Protein AF-A0A7Y2U2K4-F1 (afdb_monomer_lite)

pLDDT: mean 75.45, std 16.18, range [43.38, 94.19]

Structure (mmCIF, N/CA/C/O backbone):
data_AF-A0A7Y2U2K4-F1
#
_entry.id   AF-A0A7Y2U2K4-F1
#
loop_
_atom_site.group_PDB
_atom_site.id
_atom_site.type_symbol
_atom_site.label_atom_id
_atom_site.label_alt_id
_atom_site.label_comp_id
_atom_site.label_asym_id
_atom_site.label_entity_id
_atom_site.label_seq_id
_atom_site.pdbx_PDB_ins_code
_atom_site.Cartn_x
_atom_site.Cartn_y
_atom_site.Cartn_z
_atom_site.occupancy
_atom_site.B_iso_or_equiv
_atom_site.auth_seq_id
_atom_site.auth_comp_id
_atom_site.auth_asym_id
_atom_site.auth_atom_id
_atom_site.pdbx_PDB_model_num
ATOM 1 N N . MET A 1 1 ? -27.150 13.377 63.539 1.00 49.19 1 MET A N 1
ATOM 2 C CA . MET A 1 1 ? -26.013 12.653 62.910 1.00 49.19 1 MET A CA 1
ATOM 3 C C . MET A 1 1 ? -26.424 11.779 61.719 1.00 49.19 1 MET A C 1
ATOM 5 O O . MET A 1 1 ? -25.600 11.580 60.840 1.00 49.19 1 MET A O 1
ATOM 9 N N . VAL A 1 2 ? -27.678 11.311 61.638 1.00 50.34 2 VAL A N 1
ATOM 10 C CA . VAL A 1 2 ? -28.192 10.480 60.526 1.00 50.34 2 VAL A CA 1
ATOM 11 C C . VAL A 1 2 ? -28.303 11.256 59.199 1.00 50.34 2 VAL A C 1
ATOM 13 O O . VAL A 1 2 ? -27.830 10.782 58.175 1.00 50.34 2 VAL A O 1
ATOM 16 N N . PHE A 1 3 ? -28.779 12.507 59.226 1.00 46.19 3 PHE A N 1
ATOM 17 C CA . PHE A 1 3 ? -28.903 13.366 58.032 1.00 46.19 3 PHE A CA 1
ATOM 18 C C . PHE A 1 3 ? -27.571 13.707 57.340 1.00 46.19 3 PHE A C 1
ATOM 20 O O . PHE A 1 3 ? -27.518 13.833 56.122 1.00 46.19 3 PHE A O 1
ATOM 27 N N . LYS A 1 4 ? -26.470 13.793 58.100 1.00 43.38 4 LYS A N 1
ATOM 28 C CA . LYS A 1 4 ? -25.126 14.059 57.557 1.00 43.38 4 LYS A CA 1
ATOM 29 C C . LYS A 1 4 ? -24.557 12.848 56.802 1.00 43.38 4 LYS A C 1
ATOM 31 O O . LYS A 1 4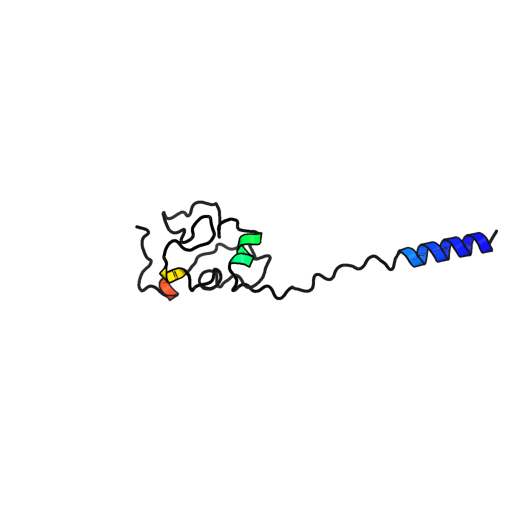 ? -23.800 13.031 55.861 1.00 43.38 4 LYS A O 1
ATOM 36 N N . LYS A 1 5 ? -24.950 11.624 57.187 1.00 44.25 5 LYS A N 1
ATOM 37 C CA . LYS A 1 5 ? -24.565 10.379 56.497 1.00 44.25 5 LYS A CA 1
ATOM 38 C C . LYS A 1 5 ? -25.339 10.189 55.186 1.00 44.25 5 LYS A C 1
ATOM 40 O O . LYS A 1 5 ? -24.751 9.749 54.209 1.00 44.25 5 LYS A O 1
ATOM 45 N N . LEU A 1 6 ? -26.612 10.596 55.140 1.00 47.25 6 LEU A N 1
ATOM 46 C CA . LEU A 1 6 ? -27.435 10.568 53.919 1.00 47.25 6 LEU A CA 1
ATOM 47 C C . LEU A 1 6 ? -26.917 11.517 52.826 1.00 47.25 6 LEU A C 1
ATOM 49 O O . LEU A 1 6 ? -26.902 11.144 51.658 1.00 47.25 6 LEU A O 1
ATOM 53 N N . ALA A 1 7 ? -26.424 12.703 53.198 1.00 48.53 7 ALA A N 1
ATOM 54 C CA . ALA A 1 7 ? -25.859 13.658 52.240 1.00 48.53 7 ALA A CA 1
ATOM 55 C C . ALA A 1 7 ? -24.533 13.179 51.614 1.00 48.53 7 ALA A C 1
ATOM 57 O O . ALA A 1 7 ? -24.286 13.424 50.437 1.00 48.53 7 ALA A O 1
ATOM 58 N N . VAL A 1 8 ? -23.698 12.457 52.372 1.00 50.69 8 VAL A N 1
ATOM 59 C CA . VAL A 1 8 ? -22.431 11.899 51.860 1.00 50.69 8 VAL A CA 1
ATOM 60 C C . VAL A 1 8 ? -22.678 10.701 50.936 1.00 50.69 8 VAL A C 1
ATOM 62 O O . VAL A 1 8 ? -21.980 10.564 49.939 1.00 50.69 8 VAL A O 1
ATOM 65 N N . ILE A 1 9 ? -23.703 9.884 51.208 1.00 52.28 9 ILE A N 1
ATOM 66 C CA . ILE A 1 9 ? -24.083 8.748 50.346 1.00 52.28 9 ILE A CA 1
ATOM 67 C C . ILE A 1 9 ? -24.700 9.230 49.020 1.00 52.28 9 ILE A C 1
ATOM 69 O O . ILE A 1 9 ? -24.452 8.641 47.971 1.00 52.28 9 ILE A O 1
ATOM 73 N N . ALA A 1 10 ? -25.461 10.329 49.035 1.00 50.22 10 ALA A N 1
ATOM 74 C CA . ALA A 1 10 ? -25.996 10.929 47.810 1.00 50.22 10 ALA A CA 1
ATOM 75 C C . ALA A 1 10 ? -24.896 11.559 46.932 1.00 50.22 10 ALA A C 1
ATOM 77 O O . ALA A 1 10 ? -24.975 11.499 45.707 1.00 50.22 10 ALA A O 1
ATOM 78 N N . ALA A 1 11 ? -23.845 12.114 47.546 1.00 49.19 11 ALA A N 1
ATOM 79 C CA . ALA A 1 11 ? -22.724 12.716 46.826 1.00 49.19 11 ALA A CA 1
ATOM 80 C C . ALA A 1 11 ? -21.788 11.679 46.175 1.00 49.19 11 ALA A C 1
ATOM 82 O O . ALA A 1 11 ? -21.197 11.967 45.138 1.00 49.19 11 ALA A O 1
ATOM 83 N N . THR A 1 12 ? -21.674 10.464 46.726 1.00 49.56 12 THR A N 1
ATOM 84 C CA . THR A 1 12 ? -20.870 9.391 46.115 1.00 49.56 12 THR A CA 1
ATOM 85 C C . THR A 1 12 ? -21.586 8.680 44.966 1.00 49.56 12 THR A C 1
ATOM 87 O O . THR A 1 12 ? -20.925 8.242 44.030 1.00 49.56 12 THR A O 1
ATOM 90 N N . LEU A 1 13 ? -22.922 8.618 44.967 1.00 49.91 13 LEU A N 1
ATOM 91 C CA . LEU A 1 13 ? -23.699 8.031 43.863 1.00 49.91 13 LEU A CA 1
ATOM 92 C C . LEU A 1 13 ? -23.730 8.911 42.600 1.00 49.91 13 LEU A C 1
ATOM 94 O O . LEU A 1 13 ? -23.846 8.382 41.499 1.00 49.91 13 LEU A O 1
ATOM 98 N N . ALA A 1 14 ? -23.568 10.230 42.732 1.00 47.72 14 ALA A N 1
ATOM 99 C CA . ALA A 1 14 ? -23.522 11.149 41.590 1.00 47.72 14 ALA A CA 1
ATOM 100 C C . ALA A 1 14 ? -22.167 11.155 40.848 1.00 47.72 14 ALA A C 1
ATOM 102 O O . ALA A 1 14 ? -22.096 11.613 39.712 1.00 47.72 14 ALA A O 1
ATOM 103 N N . ALA A 1 15 ? -21.097 10.633 41.460 1.00 48.34 15 ALA A N 1
ATOM 104 C CA . ALA A 1 15 ? -19.755 10.625 40.872 1.00 48.34 15 ALA A CA 1
ATOM 105 C C . ALA A 1 15 ? -19.459 9.391 39.993 1.00 48.34 15 ALA A C 1
ATOM 107 O O . ALA A 1 15 ? -18.487 9.405 39.244 1.00 48.34 15 ALA A O 1
ATOM 108 N N . LEU A 1 16 ? -20.286 8.337 40.043 1.00 49.38 16 LEU A N 1
ATOM 109 C CA . LEU A 1 16 ? -20.085 7.123 39.232 1.00 49.38 16 LEU A CA 1
ATOM 110 C C . LEU A 1 16 ? -20.725 7.177 37.834 1.00 49.38 16 LEU A C 1
ATOM 112 O O . LEU A 1 16 ? -20.511 6.269 37.039 1.00 49.38 16 LEU A O 1
ATOM 116 N N . ALA A 1 17 ? -21.479 8.226 37.501 1.00 51.25 17 ALA A N 1
ATOM 117 C CA . ALA A 1 17 ? -22.166 8.328 36.209 1.00 51.25 17 ALA A CA 1
ATOM 118 C C . ALA A 1 17 ? -21.303 8.917 35.072 1.00 51.25 17 ALA A C 1
ATOM 120 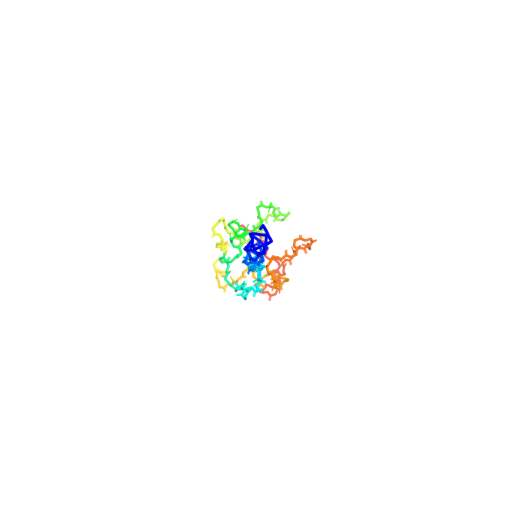O O . ALA A 1 17 ? -21.794 9.063 33.959 1.00 51.25 17 ALA A O 1
ATOM 121 N N . ALA A 1 18 ? -20.037 9.265 35.335 1.00 52.56 18 ALA A N 1
ATOM 122 C CA . ALA A 1 18 ? -19.161 9.930 34.364 1.00 52.56 18 ALA A CA 1
ATOM 123 C C . ALA A 1 18 ? -18.046 9.036 33.796 1.00 52.56 18 ALA A C 1
ATOM 125 O O . ALA A 1 18 ? -17.197 9.529 33.056 1.00 52.56 18 ALA A O 1
ATOM 126 N N . PHE A 1 19 ? -18.037 7.731 34.092 1.00 54.75 19 PHE A N 1
ATOM 127 C CA . PHE A 1 19 ? -17.206 6.800 33.329 1.00 54.75 19 PHE A CA 1
ATOM 128 C C . PHE A 1 19 ? -17.965 6.404 32.063 1.00 54.75 19 PHE A C 1
ATOM 130 O O . PHE A 1 19 ? -18.503 5.304 31.942 1.00 54.75 19 PHE A O 1
ATOM 137 N N . SER A 1 20 ? -18.063 7.359 31.138 1.00 57.16 20 SER A N 1
ATOM 138 C CA . SER A 1 20 ? -18.395 7.071 29.752 1.00 57.16 20 SER A CA 1
ATOM 139 C C . SER A 1 20 ? -17.300 6.149 29.238 1.00 57.16 20 SER A C 1
ATOM 141 O O . SER A 1 20 ? -16.211 6.597 28.889 1.00 57.16 20 SER A O 1
ATOM 143 N N . ILE A 1 21 ? -17.573 4.846 29.258 1.00 62.94 21 ILE A N 1
ATOM 144 C CA . ILE A 1 21 ? -16.827 3.871 28.477 1.00 62.94 21 ILE A CA 1
ATOM 145 C C . ILE A 1 21 ? -16.943 4.397 27.051 1.00 62.94 21 ILE A C 1
ATOM 147 O O . ILE A 1 21 ? -18.041 4.417 26.488 1.00 62.94 21 ILE A O 1
ATOM 151 N N . GLY A 1 22 ? -15.847 4.945 26.528 1.00 54.19 22 GLY A N 1
ATOM 152 C CA . GLY A 1 22 ? -15.759 5.327 25.133 1.00 54.19 22 GLY A CA 1
ATOM 153 C C . GLY A 1 22 ? -16.053 4.072 24.338 1.00 54.19 22 GLY A C 1
ATOM 154 O O . GLY A 1 22 ? -15.218 3.177 24.261 1.00 54.19 22 GLY A O 1
ATOM 155 N N . ASN A 1 23 ? -17.273 3.970 23.817 1.00 56.19 23 ASN A N 1
ATOM 156 C CA . ASN A 1 23 ? -17.528 3.078 22.711 1.00 56.19 23 ASN A CA 1
ATOM 157 C C . ASN A 1 23 ? -16.651 3.636 21.597 1.00 56.19 23 ASN A C 1
ATOM 159 O O . ASN A 1 23 ? -16.987 4.661 21.005 1.00 56.19 23 ASN A O 1
ATOM 163 N N . VAL A 1 24 ? -15.498 3.007 21.375 1.00 57.44 24 VAL A N 1
ATOM 164 C CA . VAL A 1 24 ? -14.821 3.086 20.088 1.00 57.44 24 VAL A CA 1
ATOM 165 C C . VAL A 1 24 ? -15.798 2.420 19.131 1.00 57.44 24 VAL A C 1
ATOM 167 O O . VAL A 1 24 ? -15.811 1.204 18.969 1.00 57.44 24 VAL A O 1
ATOM 170 N N . ALA A 1 25 ? -16.743 3.209 18.620 1.00 54.94 25 ALA A N 1
ATOM 171 C CA . ALA A 1 25 ? -17.455 2.833 17.421 1.00 54.94 25 ALA A CA 1
ATOM 172 C C . ALA A 1 25 ? -16.368 2.566 16.380 1.00 54.94 25 ALA A C 1
ATOM 174 O O . ALA A 1 25 ? -15.442 3.373 16.273 1.00 54.94 25 ALA A O 1
ATOM 175 N N . ALA A 1 26 ? -16.455 1.426 15.692 1.00 57.88 26 ALA A N 1
ATOM 176 C CA . ALA A 1 26 ? -15.640 1.168 14.517 1.00 57.88 26 ALA A CA 1
ATOM 177 C C . ALA A 1 26 ? -15.738 2.417 13.641 1.00 57.88 26 ALA A C 1
ATOM 179 O O . ALA A 1 26 ? -16.828 2.802 13.214 1.00 57.88 26 ALA A O 1
ATOM 180 N N . GLN A 1 27 ? -14.631 3.142 13.536 1.00 59.91 27 GLN A N 1
ATOM 181 C CA . GLN A 1 27 ? -14.557 4.268 12.631 1.00 59.91 27 GLN A CA 1
ATOM 182 C C . GLN A 1 27 ? -14.615 3.628 11.242 1.00 59.91 27 GLN A C 1
ATOM 184 O O . GLN A 1 27 ? -13.898 2.658 11.009 1.00 59.91 27 GLN A O 1
ATOM 189 N N . ASP A 1 28 ? -15.500 4.100 10.361 1.00 70.75 28 ASP A N 1
ATOM 190 C CA . ASP A 1 28 ? -15.388 3.783 8.934 1.00 70.75 28 ASP A CA 1
ATOM 191 C C . ASP A 1 28 ? -14.080 4.435 8.474 1.00 70.75 28 ASP A C 1
ATOM 193 O O . ASP A 1 28 ? -14.035 5.628 8.169 1.00 70.75 28 ASP A O 1
ATOM 197 N N . VAL A 1 29 ? -12.987 3.682 8.584 1.00 85.44 29 VAL A N 1
ATOM 198 C CA . VAL A 1 29 ? -11.663 4.108 8.154 1.00 85.44 29 VAL A CA 1
ATOM 199 C C . VAL A 1 29 ? -11.607 3.923 6.646 1.00 85.44 29 VAL A C 1
ATOM 201 O O . VAL A 1 29 ? -11.870 2.833 6.140 1.00 85.44 29 VAL A O 1
ATOM 204 N N . ASP A 1 30 ? -11.277 4.992 5.926 1.00 91.06 30 ASP A N 1
ATOM 205 C CA . ASP A 1 30 ? -11.057 4.908 4.490 1.00 91.06 30 ASP A CA 1
ATOM 206 C C . ASP A 1 30 ? -9.703 4.242 4.224 1.00 91.06 30 ASP A C 1
ATOM 208 O O . ASP A 1 30 ? -8.644 4.857 4.349 1.00 91.06 30 ASP A O 1
ATOM 212 N N . LEU A 1 31 ? -9.752 2.955 3.883 1.00 91.62 31 LEU A N 1
ATOM 213 C CA . LEU A 1 31 ? -8.568 2.165 3.552 1.00 91.62 31 LEU A CA 1
ATOM 214 C C . LEU A 1 31 ? -8.029 2.461 2.145 1.00 91.62 31 LEU A C 1
ATOM 216 O O . LEU A 1 31 ? -6.952 1.982 1.798 1.00 91.62 31 LEU A O 1
ATOM 220 N N . THR A 1 32 ? -8.764 3.227 1.332 1.00 93.12 32 THR A N 1
ATOM 221 C CA . THR A 1 32 ? -8.310 3.639 -0.003 1.00 93.12 32 THR A CA 1
ATOM 222 C C . THR A 1 32 ? -7.427 4.888 0.047 1.00 93.12 32 THR A C 1
ATOM 224 O O . THR A 1 32 ? -6.689 5.148 -0.903 1.00 93.12 32 THR A O 1
ATOM 227 N N . ASP A 1 33 ? -7.422 5.627 1.161 1.00 92.62 33 ASP A N 1
ATOM 228 C CA . ASP A 1 33 ? -6.447 6.689 1.407 1.00 92.62 33 ASP A CA 1
ATOM 229 C C . ASP A 1 33 ? -5.150 6.103 1.984 1.00 92.62 33 ASP A C 1
ATOM 231 O O . ASP A 1 33 ? -5.101 5.658 3.133 1.00 92.62 33 ASP A O 1
ATOM 235 N N . ASN A 1 34 ? -4.068 6.143 1.203 1.00 91.75 34 ASN A N 1
ATOM 236 C CA . ASN A 1 34 ? -2.757 5.644 1.631 1.00 91.75 34 ASN A CA 1
ATOM 237 C C . ASN A 1 34 ? -2.225 6.384 2.869 1.00 91.75 34 ASN A C 1
ATOM 239 O O . ASN A 1 34 ? -1.459 5.804 3.643 1.00 91.75 34 ASN A O 1
ATOM 243 N N . ALA A 1 35 ? -2.655 7.631 3.106 1.00 90.19 35 ALA A N 1
ATOM 244 C CA . ALA A 1 35 ? -2.276 8.376 4.302 1.00 90.19 35 ALA A CA 1
ATOM 245 C C . ALA A 1 35 ? -2.712 7.667 5.595 1.00 90.19 35 ALA A C 1
ATOM 247 O O . ALA A 1 35 ? -1.983 7.726 6.587 1.00 90.19 35 ALA A O 1
ATOM 248 N N . THR A 1 36 ? -3.831 6.934 5.565 1.00 90.94 36 THR A N 1
ATOM 249 C CA . THR A 1 36 ? -4.306 6.099 6.678 1.00 90.94 36 THR A CA 1
ATOM 250 C C . THR A 1 36 ? -3.258 5.058 7.075 1.00 90.94 36 THR A C 1
ATOM 252 O O . THR A 1 36 ? -3.002 4.837 8.258 1.00 90.94 36 THR A O 1
ATOM 255 N N . CYS A 1 37 ? -2.612 4.418 6.097 1.00 90.12 37 CYS A N 1
ATOM 256 C CA . CYS A 1 37 ? -1.593 3.402 6.354 1.00 90.12 37 CYS A CA 1
ATOM 257 C C . CYS A 1 37 ? -0.364 4.013 7.044 1.00 90.12 37 CYS A C 1
ATOM 259 O O . CYS A 1 37 ? 0.231 3.393 7.930 1.00 90.12 37 CYS A O 1
ATOM 261 N N . PHE A 1 38 ? -0.010 5.247 6.676 1.00 88.56 38 PHE A N 1
ATOM 262 C CA . PHE A 1 38 ? 1.181 5.938 7.174 1.00 88.56 38 PHE A CA 1
ATOM 263 C C . PHE A 1 38 ? 1.075 6.376 8.636 1.00 88.56 38 PHE A C 1
ATOM 265 O O . PHE A 1 38 ? 2.097 6.669 9.253 1.00 88.56 38 PHE A O 1
ATOM 272 N N . GLU A 1 39 ? -0.125 6.373 9.223 1.00 88.31 39 GLU A N 1
ATOM 273 C CA . GLU A 1 39 ? -0.299 6.638 10.656 1.00 88.31 39 GLU A CA 1
ATOM 274 C C . GLU A 1 39 ? 0.436 5.611 11.536 1.00 88.31 39 GLU A C 1
ATOM 276 O O . GLU A 1 39 ? 0.821 5.929 12.663 1.00 88.31 39 GLU A O 1
ATOM 281 N N . CYS A 1 40 ? 0.650 4.393 11.019 1.00 89.44 40 CYS A N 1
ATOM 282 C CA . CYS A 1 40 ? 1.411 3.328 11.683 1.00 89.44 40 CYS A CA 1
ATOM 283 C C . CYS A 1 40 ? 2.636 2.857 10.874 1.00 89.44 40 CYS A C 1
ATOM 285 O O . CYS A 1 40 ? 3.636 2.468 11.474 1.00 89.44 40 CYS A O 1
ATOM 287 N N . HIS A 1 41 ? 2.573 2.892 9.538 1.00 86.94 41 HIS A N 1
ATOM 288 C CA . HIS A 1 41 ? 3.650 2.487 8.629 1.00 86.94 41 HIS A CA 1
ATOM 289 C C . HIS A 1 41 ? 4.366 3.705 8.042 1.00 86.94 41 HIS A C 1
ATOM 291 O O . HIS A 1 41 ? 4.102 4.108 6.905 1.00 86.94 41 HIS A O 1
ATOM 297 N N . GLU A 1 42 ? 5.269 4.302 8.821 1.00 81.94 42 GLU A N 1
ATOM 298 C CA . GLU A 1 42 ? 6.061 5.447 8.367 1.00 81.94 42 GLU A CA 1
ATOM 299 C C . GLU A 1 42 ? 6.786 5.107 7.051 1.00 81.94 42 GLU A C 1
ATOM 301 O O . GLU A 1 42 ? 7.461 4.088 6.929 1.00 81.94 42 GLU A O 1
ATOM 306 N N . GLY A 1 43 ? 6.580 5.930 6.022 1.00 71.94 43 GLY A N 1
ATOM 307 C CA . GLY A 1 43 ? 7.164 5.705 4.701 1.00 71.94 43 GLY A CA 1
ATOM 308 C C . GLY A 1 43 ? 6.566 4.558 3.886 1.00 71.94 43 GLY A C 1
ATOM 309 O O . GLY A 1 43 ? 7.183 4.122 2.920 1.00 71.94 43 GLY A O 1
ATOM 310 N N . GLY A 1 44 ? 5.366 4.086 4.225 1.00 73.06 44 GLY A N 1
ATOM 311 C CA . GLY A 1 44 ? 4.493 3.344 3.309 1.00 73.06 44 GLY A CA 1
ATOM 312 C C . GLY A 1 44 ? 4.624 1.829 3.274 1.00 73.06 44 GLY A C 1
ATOM 313 O O . GLY A 1 44 ? 4.216 1.211 2.296 1.00 73.06 44 GLY A O 1
ATOM 314 N N . GLY A 1 45 ? 5.172 1.215 4.320 1.00 73.94 45 GLY A N 1
ATOM 315 C CA . GLY A 1 45 ? 5.248 -0.240 4.407 1.00 73.94 45 GLY A CA 1
ATOM 316 C C . GLY A 1 45 ? 6.082 -0.715 5.586 1.00 73.94 45 GLY A C 1
ATOM 317 O O . GLY A 1 45 ? 6.236 -0.007 6.579 1.00 73.94 45 GLY A O 1
ATOM 318 N N . SER A 1 46 ? 6.601 -1.936 5.489 1.00 71.69 46 SER A N 1
ATOM 319 C CA . SER A 1 46 ? 7.545 -2.451 6.478 1.00 71.69 46 SER A CA 1
ATOM 320 C C . SER A 1 46 ? 8.930 -1.822 6.279 1.00 71.69 46 SER A C 1
ATOM 322 O O . SER A 1 46 ? 9.412 -1.657 5.150 1.00 71.69 46 SER A O 1
ATOM 324 N N . ASP A 1 47 ? 9.592 -1.502 7.389 1.00 67.88 47 ASP A N 1
ATOM 325 C CA . ASP A 1 47 ? 11.028 -1.206 7.407 1.00 67.88 47 ASP A CA 1
ATOM 326 C C . ASP A 1 47 ? 11.874 -2.474 7.242 1.00 67.88 47 ASP A C 1
ATOM 328 O O . ASP A 1 47 ? 13.091 -2.394 7.047 1.00 67.88 47 ASP A O 1
ATOM 332 N N . GLU A 1 48 ? 11.247 -3.651 7.306 1.00 72.12 48 GLU A N 1
ATOM 333 C CA . GLU A 1 48 ? 11.940 -4.903 7.059 1.00 72.12 48 GLU A CA 1
ATOM 334 C C . GLU A 1 48 ? 12.369 -5.003 5.589 1.00 72.12 48 GLU A C 1
ATOM 336 O O . GLU A 1 48 ? 11.581 -4.729 4.676 1.00 72.12 48 GLU A O 1
ATOM 341 N N . PRO A 1 49 ? 13.629 -5.392 5.332 1.00 65.00 49 PRO A N 1
ATOM 342 C CA . PRO A 1 49 ? 14.080 -5.660 3.981 1.00 65.00 49 PRO A CA 1
ATOM 343 C C . PRO A 1 49 ? 13.295 -6.840 3.404 1.00 65.00 49 PRO A C 1
ATOM 345 O O . PRO A 1 49 ? 13.155 -7.882 4.043 1.00 65.00 49 PRO A O 1
ATOM 348 N N . MET A 1 50 ? 12.815 -6.680 2.173 1.00 70.19 50 MET A N 1
ATOM 349 C CA . MET A 1 50 ? 12.174 -7.766 1.438 1.00 70.19 50 MET A CA 1
ATOM 350 C C . MET A 1 50 ? 13.208 -8.849 1.107 1.00 70.19 50 MET A C 1
ATOM 352 O O . MET A 1 50 ? 14.357 -8.538 0.789 1.00 70.19 50 MET A O 1
ATOM 356 N N . GLU A 1 51 ? 12.803 -10.123 1.142 1.00 68.44 51 GLU A N 1
ATOM 357 C CA . GLU A 1 51 ? 13.690 -11.250 0.795 1.00 68.44 51 GLU A CA 1
ATOM 358 C C . GLU A 1 51 ? 14.194 -11.184 -0.657 1.00 68.44 51 GLU A C 1
ATOM 360 O O . GLU A 1 51 ? 15.264 -11.706 -0.975 1.00 68.44 51 GLU A O 1
ATOM 365 N N . VAL A 1 52 ? 13.423 -10.534 -1.532 1.00 68.50 52 VAL A N 1
ATOM 366 C CA . VAL A 1 52 ? 13.753 -10.294 -2.937 1.00 68.50 52 VAL A CA 1
ATOM 367 C C . VAL A 1 52 ? 14.062 -8.813 -3.118 1.00 68.50 52 VAL A C 1
ATOM 369 O O . VAL A 1 52 ? 13.230 -7.955 -2.808 1.00 68.50 52 VAL A O 1
ATOM 372 N N . ASP A 1 53 ? 15.261 -8.522 -3.624 1.00 60.38 53 ASP A N 1
ATOM 373 C CA . ASP A 1 53 ? 15.708 -7.151 -3.861 1.00 60.38 53 ASP A CA 1
ATOM 374 C C . ASP A 1 53 ? 14.753 -6.429 -4.826 1.00 60.38 53 ASP A C 1
ATOM 376 O O . ASP A 1 53 ? 14.313 -6.992 -5.829 1.00 60.38 53 ASP A O 1
ATOM 380 N N . GLY A 1 54 ? 14.372 -5.210 -4.444 1.00 62.66 54 GLY A N 1
ATOM 381 C CA . GLY A 1 54 ? 13.396 -4.355 -5.124 1.00 62.66 54 GLY A CA 1
ATOM 382 C C . GLY A 1 54 ? 11.950 -4.869 -5.240 1.00 62.66 54 GLY A C 1
ATOM 383 O O . GLY A 1 54 ? 11.145 -4.267 -5.946 1.00 62.66 54 GLY A O 1
ATOM 384 N N . ALA A 1 55 ? 11.556 -5.883 -4.462 1.00 72.69 55 ALA A N 1
ATOM 385 C CA . ALA A 1 55 ? 10.133 -6.152 -4.204 1.00 72.69 55 ALA A CA 1
ATOM 386 C C . ALA A 1 55 ? 9.445 -5.023 -3.400 1.00 72.69 55 ALA A C 1
ATOM 388 O O . ALA A 1 55 ? 8.219 -4.976 -3.304 1.00 72.69 55 ALA A O 1
ATOM 389 N N . LYS A 1 56 ? 10.223 -4.096 -2.820 1.00 81.38 56 LYS A N 1
ATOM 390 C CA . LYS A 1 56 ? 9.717 -2.880 -2.175 1.00 81.38 56 LYS A CA 1
ATOM 391 C C . LYS A 1 56 ? 9.377 -1.838 -3.246 1.00 81.38 56 LYS A C 1
ATOM 393 O O . LYS A 1 56 ? 10.263 -1.179 -3.779 1.00 81.38 56 LYS A O 1
ATOM 398 N N . ILE A 1 57 ? 8.088 -1.682 -3.541 1.00 82.88 57 ILE A N 1
ATOM 399 C CA . ILE A 1 57 ? 7.590 -0.797 -4.612 1.00 82.88 57 ILE A CA 1
ATOM 400 C C . ILE A 1 57 ? 7.260 0.634 -4.157 1.00 82.88 57 ILE A C 1
ATOM 402 O O . ILE A 1 57 ? 6.643 1.387 -4.906 1.00 82.88 57 ILE A O 1
ATOM 406 N N . HIS A 1 58 ? 7.620 1.007 -2.930 1.00 85.19 58 HIS A N 1
ATOM 407 C CA . HIS A 1 58 ? 7.321 2.313 -2.349 1.00 85.19 58 HIS A CA 1
ATOM 408 C C . HIS A 1 58 ? 8.585 2.989 -1.812 1.00 85.19 58 HIS A C 1
ATOM 410 O O . HIS A 1 58 ? 9.518 2.337 -1.333 1.00 85.19 58 HIS A O 1
ATOM 416 N N . ASN A 1 59 ? 8.602 4.312 -1.901 1.00 84.94 59 ASN A N 1
ATOM 417 C CA . ASN A 1 59 ? 9.628 5.187 -1.361 1.00 84.94 59 ASN A CA 1
ATOM 418 C C . ASN A 1 59 ? 9.348 5.485 0.115 1.00 84.94 59 ASN A C 1
ATOM 420 O O . ASN A 1 59 ? 8.234 5.318 0.599 1.00 84.94 59 ASN A O 1
ATOM 424 N N . ALA A 1 60 ? 10.351 6.006 0.823 1.00 82.06 60 ALA A N 1
ATOM 425 C CA . ALA A 1 60 ? 10.245 6.356 2.242 1.00 82.06 60 ALA A CA 1
ATOM 426 C C . ALA A 1 60 ? 9.258 7.501 2.553 1.00 82.06 60 ALA A C 1
ATOM 428 O O . ALA A 1 60 ? 9.018 7.793 3.718 1.00 82.06 60 ALA A O 1
ATOM 429 N N . ASP A 1 61 ? 8.711 8.176 1.544 1.00 85.06 61 ASP A N 1
ATOM 430 C CA . ASP A 1 61 ? 7.644 9.170 1.698 1.00 85.06 61 ASP A CA 1
ATOM 431 C C . ASP A 1 61 ? 6.243 8.593 1.418 1.00 85.06 61 ASP A C 1
ATOM 433 O O . ASP A 1 61 ? 5.261 9.332 1.449 1.00 85.06 61 ASP A O 1
ATOM 437 N N . GLY A 1 62 ? 6.145 7.284 1.156 1.00 85.25 62 GLY A N 1
ATOM 438 C CA . GLY A 1 62 ? 4.896 6.594 0.844 1.00 85.25 62 GLY A CA 1
ATOM 439 C C . GLY A 1 62 ? 4.462 6.676 -0.622 1.00 85.25 62 GLY A C 1
ATOM 440 O O . GLY A 1 62 ? 3.455 6.067 -0.980 1.00 85.25 62 GLY A O 1
ATOM 441 N N . SER A 1 63 ? 5.200 7.387 -1.482 1.00 87.81 63 SER A N 1
ATOM 442 C CA . SER A 1 63 ? 4.985 7.329 -2.935 1.00 87.81 63 SER A CA 1
ATOM 443 C C . SER A 1 63 ? 5.451 5.991 -3.515 1.00 87.81 63 SER A C 1
ATOM 445 O O . SER A 1 63 ? 6.208 5.260 -2.878 1.00 87.81 63 SER A O 1
ATOM 447 N N . PHE A 1 64 ? 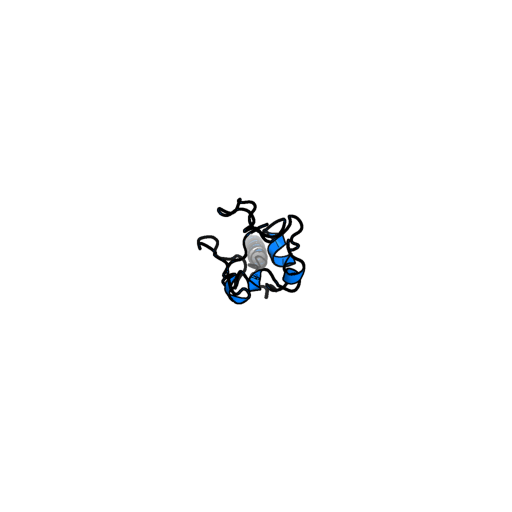5.035 5.659 -4.736 1.00 89.19 64 PHE A N 1
ATOM 448 C CA . PHE A 1 64 ? 5.494 4.447 -5.414 1.00 89.19 64 PHE A CA 1
ATOM 449 C C . PHE A 1 64 ? 6.795 4.681 -6.189 1.00 89.19 64 PHE A C 1
ATOM 451 O O . PHE A 1 64 ? 7.066 5.777 -6.674 1.00 89.19 64 PHE A O 1
ATOM 458 N N . THR A 1 65 ? 7.607 3.635 -6.344 1.00 87.44 65 THR A N 1
ATOM 459 C CA . THR A 1 65 ? 8.848 3.677 -7.140 1.00 87.44 65 THR A CA 1
ATOM 460 C C . THR A 1 65 ? 8.580 3.773 -8.645 1.00 87.44 65 THR A C 1
ATOM 462 O O . THR A 1 65 ? 9.461 4.175 -9.404 1.00 87.44 65 THR A O 1
ATOM 465 N N . VAL A 1 66 ? 7.362 3.433 -9.078 1.00 88.62 66 VAL A N 1
ATOM 466 C CA . VAL A 1 66 ? 6.905 3.469 -10.470 1.00 88.62 66 VAL A CA 1
ATOM 467 C C . VAL A 1 66 ? 5.692 4.393 -10.577 1.00 88.62 66 VAL A C 1
ATOM 469 O O . VAL A 1 66 ? 4.686 4.162 -9.913 1.00 88.62 66 VAL A O 1
ATOM 472 N N . GLU A 1 67 ? 5.752 5.391 -11.465 1.00 90.38 67 GLU A N 1
ATOM 473 C CA . GLU A 1 67 ? 4.686 6.395 -11.671 1.00 90.38 67 GLU A CA 1
ATOM 474 C C . GLU A 1 67 ? 3.327 5.753 -12.002 1.00 90.38 67 GLU A C 1
ATOM 476 O O . GLU A 1 67 ? 2.284 6.185 -11.523 1.00 90.38 67 GLU A O 1
ATOM 481 N N . ALA A 1 68 ? 3.327 4.657 -12.769 1.00 89.88 68 ALA A N 1
ATOM 482 C CA . ALA A 1 68 ? 2.106 3.925 -13.110 1.00 89.88 68 ALA A CA 1
ATOM 483 C C . ALA A 1 68 ? 1.364 3.361 -11.882 1.00 89.88 68 ALA A C 1
ATOM 485 O O . ALA A 1 68 ? 0.190 3.009 -12.000 1.00 89.88 68 ALA A O 1
ATOM 486 N N . HIS A 1 69 ? 2.026 3.271 -10.724 1.00 91.38 69 HIS A N 1
ATOM 487 C CA . HIS A 1 69 ? 1.404 2.835 -9.481 1.00 91.38 69 HIS A CA 1
ATOM 488 C C . HIS A 1 69 ? 0.807 3.969 -8.645 1.00 91.38 69 HIS A C 1
ATOM 490 O O . HIS A 1 69 ? 0.034 3.686 -7.739 1.00 91.38 69 HIS A O 1
ATOM 496 N N . GLU A 1 70 ? 1.073 5.237 -8.964 1.00 90.44 70 GLU A N 1
ATOM 497 C CA . GLU A 1 70 ? 0.554 6.386 -8.201 1.00 90.44 70 GLU A CA 1
ATOM 498 C C . GLU A 1 70 ? -0.976 6.470 -8.171 1.00 90.44 70 GLU A C 1
ATOM 500 O O . GLU A 1 70 ? -1.544 7.092 -7.277 1.00 90.44 70 GLU A O 1
ATOM 505 N N . MET A 1 71 ? -1.650 5.844 -9.138 1.00 90.81 71 MET A N 1
ATOM 506 C CA . MET A 1 71 ? -3.110 5.782 -9.184 1.00 90.81 71 MET A CA 1
ATOM 507 C C . MET A 1 71 ? -3.725 4.707 -8.278 1.00 90.81 71 MET A C 1
ATOM 509 O O . MET A 1 71 ? -4.949 4.678 -8.161 1.00 90.81 71 MET A O 1
ATOM 513 N N . TRP A 1 72 ? -2.911 3.826 -7.691 1.00 92.38 72 TRP A N 1
ATOM 514 C CA . TRP A 1 72 ? -3.365 2.717 -6.854 1.00 92.38 72 TRP A CA 1
ATOM 515 C C . TRP A 1 72 ? -3.203 3.024 -5.365 1.00 92.38 72 TRP A C 1
ATOM 517 O O . TRP A 1 72 ? -2.300 3.744 -4.928 1.00 92.38 72 TRP A O 1
ATOM 527 N N . SER A 1 73 ? -4.074 2.421 -4.572 1.00 92.94 73 SER A N 1
ATOM 528 C CA . SER A 1 73 ? -4.023 2.432 -3.119 1.00 92.94 73 SER A CA 1
ATOM 529 C C . SER A 1 73 ? -3.260 1.216 -2.587 1.00 92.94 73 SER A C 1
ATOM 531 O O . SER A 1 73 ? -3.162 0.181 -3.247 1.00 92.94 73 SER A O 1
ATOM 533 N N . CYS A 1 74 ? -2.755 1.286 -1.353 1.00 91.38 74 CYS A N 1
ATOM 534 C CA . CYS A 1 74 ? -2.062 0.173 -0.697 1.00 91.38 74 CYS A CA 1
ATOM 535 C C . CYS A 1 74 ? -2.909 -1.111 -0.717 1.00 91.38 74 CYS A C 1
ATOM 537 O O . CYS A 1 74 ? -2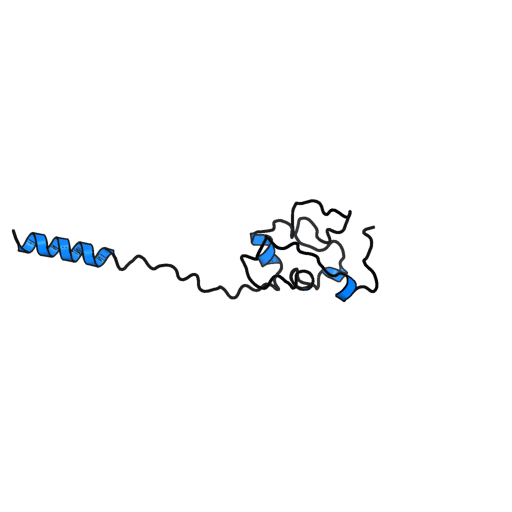.392 -2.199 -0.970 1.00 91.38 74 CYS A O 1
ATOM 539 N N . VAL A 1 75 ? -4.221 -0.975 -0.498 1.00 92.50 75 VAL A N 1
ATOM 540 C CA . VAL A 1 75 ? -5.184 -2.086 -0.475 1.00 92.50 75 VAL A CA 1
ATOM 541 C C . VAL A 1 75 ? -5.514 -2.677 -1.844 1.00 92.50 75 VAL A C 1
ATOM 543 O O . VAL A 1 75 ? -6.071 -3.770 -1.890 1.00 92.50 75 VAL A O 1
ATOM 546 N N . ASP A 1 76 ? -5.133 -2.033 -2.951 1.00 92.06 76 ASP A N 1
ATOM 547 C CA . ASP A 1 76 ? -5.289 -2.640 -4.280 1.00 92.06 76 ASP A CA 1
ATOM 548 C C . ASP A 1 76 ? -4.333 -3.832 -4.459 1.00 92.06 76 ASP A C 1
ATOM 550 O O . ASP A 1 76 ? -4.670 -4.809 -5.127 1.00 92.06 76 ASP A O 1
ATOM 554 N N . CYS A 1 77 ? -3.169 -3.793 -3.797 1.00 90.12 77 CYS A N 1
ATOM 555 C CA . CYS A 1 77 ? -2.234 -4.919 -3.712 1.00 90.12 77 CYS A CA 1
ATOM 556 C C . CYS A 1 77 ? -2.412 -5.722 -2.411 1.00 90.12 77 CYS A C 1
ATOM 558 O O . CYS A 1 77 ? -2.322 -6.950 -2.420 1.00 90.12 77 CYS A O 1
ATOM 560 N N . HIS A 1 78 ? -2.686 -5.045 -1.292 1.00 90.00 78 HIS A N 1
ATOM 561 C CA . HIS A 1 78 ? -2.926 -5.644 0.026 1.00 90.00 78 HIS A CA 1
ATOM 562 C C . HIS A 1 78 ? -4.420 -5.876 0.288 1.00 90.00 78 HIS A C 1
ATOM 564 O O . HIS A 1 78 ? -4.974 -5.436 1.296 1.00 90.00 78 HIS A O 1
ATOM 570 N N . ALA A 1 79 ? -5.082 -6.572 -0.637 1.00 89.00 79 ALA A N 1
ATOM 571 C CA . ALA A 1 79 ? -6.534 -6.764 -0.629 1.00 89.00 79 ALA A CA 1
ATOM 572 C C . ALA A 1 79 ? -7.061 -7.588 0.566 1.00 89.00 79 ALA A C 1
ATOM 574 O O . ALA A 1 79 ? -8.270 -7.658 0.791 1.00 89.00 79 ALA A O 1
ATOM 575 N N . ASP A 1 80 ? -6.178 -8.232 1.334 1.00 88.31 80 ASP A N 1
ATOM 576 C CA . ASP A 1 80 ? -6.522 -8.945 2.566 1.00 88.31 80 ASP A CA 1
ATOM 577 C C . ASP A 1 80 ? -6.734 -8.011 3.772 1.00 88.31 80 ASP A C 1
ATOM 579 O O . ASP A 1 80 ? -7.240 -8.451 4.809 1.00 88.31 80 ASP A O 1
ATOM 583 N N . ILE A 1 81 ? -6.358 -6.734 3.652 1.00 90.50 81 ILE A N 1
ATOM 584 C CA . ILE A 1 81 ? -6.529 -5.722 4.693 1.00 90.50 81 ILE A CA 1
ATOM 585 C C . ILE A 1 81 ? -7.926 -5.106 4.573 1.00 90.50 81 ILE A C 1
ATOM 587 O O . ILE A 1 81 ? -8.177 -4.251 3.729 1.00 90.50 81 ILE A O 1
ATOM 591 N N . THR A 1 82 ? -8.837 -5.530 5.450 1.00 90.50 82 THR A N 1
ATOM 592 C CA . THR A 1 82 ? -10.228 -5.038 5.494 1.00 90.50 82 THR A CA 1
ATOM 593 C C . THR A 1 82 ? -10.553 -4.194 6.717 1.00 90.50 82 THR A C 1
ATOM 595 O O . THR A 1 82 ? -11.598 -3.554 6.752 1.00 90.50 82 THR A O 1
ATOM 598 N N . ASP A 1 83 ? -9.677 -4.191 7.721 1.00 89.06 83 ASP A N 1
ATOM 599 C CA . ASP A 1 83 ? -9.921 -3.570 9.019 1.00 89.06 83 ASP A CA 1
ATOM 600 C C . ASP A 1 83 ? -8.611 -3.040 9.606 1.00 89.06 83 ASP A C 1
ATOM 602 O O . ASP A 1 83 ? -7.550 -3.631 9.404 1.00 89.06 83 ASP A O 1
ATOM 606 N N . ILE A 1 84 ? -8.689 -1.958 10.381 1.00 87.62 84 ILE A N 1
ATOM 607 C CA . ILE A 1 84 ? -7.577 -1.435 11.181 1.00 87.62 84 ILE A CA 1
ATOM 608 C C . ILE A 1 84 ? -7.999 -1.431 12.661 1.00 87.62 84 ILE A C 1
ATOM 610 O O . ILE A 1 84 ? -9.068 -0.906 12.979 1.00 87.62 84 ILE A O 1
ATOM 614 N N . PRO A 1 85 ? -7.184 -1.973 13.591 1.00 87.31 85 PRO A N 1
ATOM 615 C CA . PRO A 1 85 ? -5.895 -2.639 13.365 1.00 87.31 85 PRO A CA 1
ATOM 616 C C . PRO A 1 85 ? -6.027 -3.950 12.575 1.00 87.31 85 PRO A C 1
ATOM 618 O O . PRO A 1 85 ? -6.914 -4.754 12.857 1.00 87.31 85 PRO A O 1
ATOM 621 N N . HIS A 1 86 ? -5.130 -4.170 11.608 1.00 88.06 86 HIS A N 1
ATOM 622 C CA . HIS A 1 86 ? -5.120 -5.379 10.781 1.00 88.06 86 HIS A CA 1
ATOM 623 C C . HIS A 1 86 ? -4.294 -6.506 11.411 1.00 88.06 86 HIS A C 1
ATOM 625 O O . HIS A 1 86 ? -3.445 -6.290 12.270 1.00 88.06 86 HIS A O 1
ATOM 631 N N . ASP A 1 87 ? -4.497 -7.726 10.921 1.00 88.12 87 ASP A N 1
ATOM 632 C CA . ASP A 1 87 ? -4.115 -8.970 11.595 1.00 88.12 87 ASP A CA 1
ATOM 633 C C . ASP A 1 87 ? -2.620 -9.172 11.960 1.00 88.12 87 ASP A C 1
ATOM 635 O O . ASP A 1 87 ? -2.386 -9.793 12.962 1.00 88.12 87 ASP A O 1
ATOM 639 N N . THR A 1 88 ? -1.574 -8.668 11.309 1.00 83.88 88 THR A N 1
ATOM 640 C CA . THR A 1 88 ? -0.128 -8.931 11.624 1.00 83.88 88 THR A CA 1
ATOM 641 C C . THR A 1 88 ? 0.404 -10.384 11.694 1.00 83.88 88 THR A C 1
ATOM 643 O O . THR A 1 88 ? 1.534 -10.574 11.266 1.00 83.88 88 THR A O 1
ATOM 646 N N . GLU A 1 89 ? -0.337 -11.407 12.139 1.00 83.56 89 GLU A N 1
ATOM 647 C CA . GLU A 1 89 ? 0.154 -12.802 12.237 1.00 83.56 89 GLU A CA 1
ATOM 648 C C . GLU A 1 89 ? 0.097 -13.556 10.897 1.00 83.56 89 GLU A C 1
ATOM 650 O O . GLU A 1 89 ? 0.658 -14.643 10.754 1.00 83.56 89 GLU A O 1
ATOM 655 N N . LYS A 1 90 ? -0.584 -12.987 9.903 1.00 79.06 90 LYS A N 1
ATOM 656 C CA . LYS A 1 90 ? -0.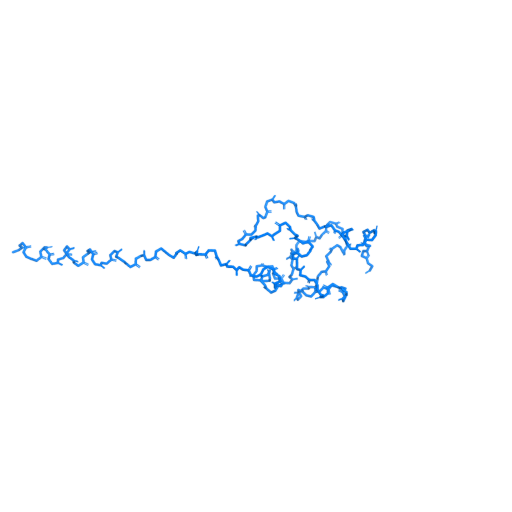605 -13.501 8.531 1.00 79.06 90 LYS A CA 1
ATOM 657 C C . LYS A 1 90 ? 0.651 -13.123 7.752 1.00 79.06 90 LYS A C 1
ATOM 659 O O . LYS A 1 90 ? 0.971 -11.938 7.643 1.00 79.06 90 LYS A O 1
ATOM 664 N N . ASP A 1 91 ? 1.246 -14.122 7.103 1.00 71.12 91 ASP A N 1
ATOM 665 C CA . ASP A 1 91 ? 2.156 -13.913 5.979 1.00 71.12 91 ASP A CA 1
ATOM 666 C C . ASP A 1 91 ? 1.383 -13.215 4.855 1.00 71.12 91 ASP A C 1
ATOM 668 O O . ASP A 1 91 ? 0.421 -13.762 4.307 1.00 71.12 91 ASP A O 1
ATOM 672 N N . ARG A 1 92 ? 1.778 -11.979 4.541 1.00 74.25 92 ARG A N 1
ATOM 673 C CA . ARG A 1 92 ? 1.145 -11.173 3.494 1.00 74.25 92 ARG A CA 1
ATOM 674 C C . ARG A 1 92 ? 2.004 -11.206 2.248 1.00 74.25 92 ARG A C 1
ATOM 676 O O . ARG A 1 92 ? 3.119 -10.696 2.245 1.00 74.25 92 ARG A O 1
ATOM 683 N N . ALA A 1 93 ? 1.455 -11.786 1.192 1.00 74.81 93 ALA A N 1
ATOM 684 C CA . ALA A 1 93 ? 2.014 -11.718 -0.145 1.00 74.81 93 ALA A CA 1
ATOM 685 C C . ALA A 1 93 ? 1.072 -10.899 -1.029 1.00 74.81 93 ALA A C 1
ATOM 687 O O . ALA A 1 93 ? -0.145 -11.065 -0.959 1.00 74.81 93 ALA A O 1
ATOM 688 N N . VAL A 1 94 ? 1.646 -10.031 -1.858 1.00 84.56 94 VAL A N 1
ATOM 689 C CA . VAL A 1 94 ? 0.919 -9.335 -2.924 1.00 84.56 94 VAL A CA 1
ATOM 690 C C . VAL A 1 94 ? 0.967 -10.176 -4.197 1.00 84.56 94 VAL A C 1
ATOM 692 O O . VAL A 1 94 ? 1.954 -10.872 -4.447 1.00 84.56 94 VAL A O 1
ATOM 695 N N . ASP A 1 95 ? -0.087 -10.117 -5.007 1.00 85.81 95 ASP A N 1
ATOM 696 C CA . ASP A 1 95 ? -0.133 -10.798 -6.301 1.00 85.81 95 ASP A CA 1
ATOM 697 C C . ASP A 1 95 ? 0.062 -9.799 -7.449 1.00 85.81 95 ASP A C 1
ATOM 699 O O . ASP A 1 95 ? -0.884 -9.169 -7.923 1.00 85.81 95 ASP A O 1
ATOM 703 N N . CYS A 1 96 ? 1.302 -9.678 -7.931 1.00 87.75 96 CYS A N 1
ATOM 704 C CA . CYS A 1 96 ? 1.641 -8.804 -9.057 1.00 87.75 96 CYS A CA 1
ATOM 705 C C . CYS A 1 96 ? 0.930 -9.222 -10.358 1.00 87.75 96 CYS A C 1
ATOM 707 O O . CYS A 1 96 ? 0.769 -8.407 -11.269 1.00 87.75 96 CYS A O 1
ATOM 709 N N . LEU A 1 97 ? 0.500 -10.486 -10.461 1.00 90.06 97 LEU A N 1
ATOM 710 C CA . LEU A 1 97 ? -0.091 -11.040 -11.678 1.00 90.06 97 LEU A CA 1
ATOM 711 C C . LEU A 1 97 ? -1.548 -10.617 -11.889 1.00 90.06 97 LEU A C 1
ATOM 713 O O . LEU A 1 97 ? -2.127 -10.908 -12.934 1.00 90.06 97 LEU A O 1
ATOM 717 N N . GLN A 1 98 ? -2.140 -9.897 -10.930 1.00 88.00 98 GLN A N 1
ATOM 718 C CA . GLN A 1 98 ? -3.443 -9.261 -11.128 1.00 88.00 98 GLN A CA 1
ATOM 719 C C . GLN A 1 98 ? -3.399 -8.207 -12.246 1.00 88.00 98 GLN A C 1
ATOM 721 O O . GLN A 1 98 ? -4.390 -8.017 -12.951 1.00 88.00 98 GLN A O 1
ATOM 726 N N . CYS A 1 99 ? -2.243 -7.560 -12.435 1.00 90.31 99 CYS A N 1
ATOM 727 C CA . CYS A 1 99 ? -2.048 -6.504 -13.431 1.00 90.31 99 CYS A CA 1
ATOM 728 C C . CYS A 1 99 ? -0.923 -6.805 -14.434 1.00 90.31 99 CYS A C 1
ATOM 730 O O . CYS A 1 99 ? -0.960 -6.289 -15.551 1.00 90.31 99 CYS A O 1
ATOM 732 N N . HIS A 1 100 ? 0.064 -7.628 -14.069 1.00 90.50 100 HIS A N 1
ATOM 733 C CA . HIS A 1 100 ? 1.201 -7.969 -14.926 1.00 90.50 100 HIS A CA 1
ATOM 734 C C . HIS A 1 100 ? 1.095 -9.390 -15.499 1.00 90.50 100 HIS A C 1
ATOM 736 O O . HIS A 1 100 ? 0.636 -10.310 -14.834 1.00 90.50 100 HIS A O 1
ATOM 742 N N . GLU A 1 101 ? 1.570 -9.597 -16.731 1.00 94.19 101 GLU A N 1
ATOM 743 C CA . GLU A 1 101 ? 1.605 -10.935 -17.353 1.00 94.19 101 GLU A CA 1
ATOM 744 C C . GLU A 1 101 ? 2.656 -11.862 -16.711 1.00 94.19 101 GLU A C 1
ATOM 746 O O . GLU A 1 101 ? 2.525 -13.086 -16.750 1.00 94.19 101 GLU A O 1
ATOM 751 N N . GLU A 1 102 ? 3.685 -11.280 -16.095 1.00 91.38 102 GLU A N 1
ATOM 752 C CA . GLU A 1 102 ? 4.728 -11.954 -15.324 1.00 91.38 102 GLU A CA 1
ATOM 753 C C . GLU A 1 102 ? 5.156 -11.075 -14.142 1.00 91.38 102 GLU A C 1
ATOM 755 O O . GLU A 1 102 ? 4.895 -9.874 -14.140 1.00 91.38 102 GLU A O 1
ATOM 760 N N . VAL A 1 103 ? 5.803 -11.656 -13.123 1.00 85.38 103 VAL A N 1
ATOM 761 C CA . VAL A 1 103 ? 6.281 -10.883 -11.965 1.00 85.38 103 VAL A CA 1
ATOM 762 C C . VAL A 1 103 ? 7.439 -9.984 -12.413 1.00 85.38 103 VAL A C 1
ATOM 764 O O . VAL A 1 103 ? 8.487 -10.523 -12.795 1.00 85.38 103 VAL A O 1
ATOM 767 N N . PRO A 1 104 ? 7.289 -8.644 -12.357 1.00 82.19 104 PRO A N 1
ATOM 768 C CA . PRO A 1 104 ? 8.353 -7.735 -12.754 1.00 82.19 104 PRO A CA 1
ATOM 769 C C . PRO A 1 104 ? 9.597 -7.954 -11.894 1.00 82.19 104 PRO A C 1
ATOM 771 O O . PRO A 1 104 ? 9.503 -8.166 -10.684 1.00 82.19 104 PRO A O 1
ATOM 774 N N . GLN A 1 105 ? 10.766 -7.914 -12.525 1.00 73.94 105 GLN A N 1
ATOM 775 C CA . GLN A 1 105 ? 12.031 -7.875 -11.802 1.00 73.94 105 GLN A CA 1
ATOM 776 C C . GLN A 1 105 ? 12.303 -6.429 -11.399 1.00 73.94 105 GLN A C 1
ATOM 778 O O . GLN A 1 105 ? 12.032 -5.514 -12.174 1.00 73.94 105 GLN A O 1
ATOM 783 N N . ALA A 1 106 ? 12.846 -6.226 -10.204 1.00 60.28 106 ALA A N 1
ATOM 784 C CA . ALA A 1 106 ? 13.393 -4.930 -9.854 1.00 60.28 106 ALA A CA 1
ATOM 785 C C . ALA A 1 106 ? 14.642 -4.658 -10.696 1.00 60.28 106 ALA A C 1
ATOM 787 O O . ALA A 1 106 ? 15.552 -5.490 -10.740 1.00 60.28 106 ALA A O 1
ATOM 788 N N . GLU A 1 107 ? 14.666 -3.516 -11.373 1.00 53.00 107 GLU A N 1
ATOM 789 C CA . GLU A 1 107 ? 15.802 -3.027 -12.159 1.00 53.00 107 GLU A CA 1
ATOM 790 C C . GLU A 1 107 ? 16.480 -1.820 -11.505 1.00 53.00 107 GLU A C 1
ATOM 792 O O . GLU A 1 107 ? 15.771 -0.990 -10.890 1.00 53.00 107 GLU A O 1
#

Sequence (107 aa):
MVFKKLAVIAATLAALAAFSIGNVAAQDVDLTDNATCFECHEGGGSDEPMEVDGAKIHNADGSFTVEAHEMWSCVDCHADITDIPHDTEKDRAVDCLQCHEEVPQAE

Secondary structure (DSSP, 8-state):
-HHHHHHHHHHHHTSGGG------------TT-HHHHHTTSTTSS-SSPPSSTT---B-TTS-BSSGGGTTS-HHHH-TT--SSS--SSS-----GGGT-SS-PPP-

Radius of gyration: 24.79 Å; chains: 1; bou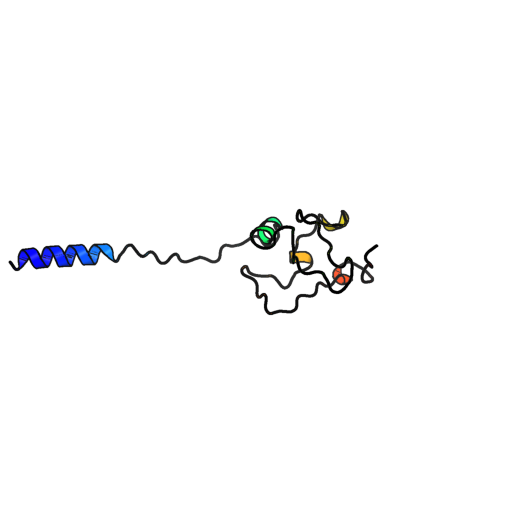nding box: 45×28×80 Å

Foldseek 3Di:
DVVVVVVVVVVVVVVVPPPPPPPPPQDPDDQFPQVSVCVPVQQADDPDDDPAPPPQQTGRNNAGPDPVCNVGGPCVQQVVDDGPVDDVVDDTDGDPVVPDVDDDHDD